Protein AF-A0A662AQ64-F1 (afdb_monomer)

pLDDT: mean 91.19, std 9.67, range [51.09, 97.56]

Solvent-accessible surface area (backbone atoms only — not comparable to full-atom values): 5888 Å² total; per-residue (Å²): 121,77,69,66,56,53,72,71,46,80,34,73,66,56,51,49,50,52,42,54,46,42,36,75,70,35,79,85,46,50,51,66,60,32,52,52,53,48,68,35,87,64,45,88,78,46,51,63,71,55,44,43,54,46,42,33,54,29,47,55,75,50,42,61,86,52,60,68,65,34,47,54,42,49,61,70,29,46,83,76,52,64,73,74,64,42,55,31,59,61,49,40,46,66,72,70,39,76,91,71,123

Structure (mmCIF, N/CA/C/O backbone):
data_AF-A0A662AQ64-F1
#
_entry.id   AF-A0A662AQ64-F1
#
loop_
_atom_site.group_PDB
_atom_site.id
_atom_site.type_symbol
_atom_site.label_atom_id
_atom_site.label_alt_id
_atom_site.label_comp_id
_atom_site.label_asym_id
_atom_site.label_entity_id
_atom_site.label_seq_id
_atom_site.pdbx_PDB_ins_code
_atom_site.Cartn_x
_atom_site.Cartn_y
_atom_site.Cartn_z
_atom_site.occupancy
_atom_site.B_iso_or_equiv
_atom_site.auth_seq_id
_atom_site.auth_comp_id
_atom_site.auth_asym_id
_atom_site.auth_atom_id
_atom_site.pdbx_PDB_model_num
ATOM 1 N N . MET A 1 1 ? 15.380 11.012 -20.399 1.00 51.09 1 MET A N 1
ATOM 2 C CA . MET A 1 1 ? 16.118 9.935 -19.706 1.00 51.09 1 MET A CA 1
ATOM 3 C C . MET A 1 1 ? 15.153 9.221 -18.764 1.00 51.09 1 MET A C 1
ATOM 5 O O . MET A 1 1 ? 14.800 9.802 -17.743 1.00 51.09 1 MET A O 1
ATOM 9 N N . PRO A 1 2 ? 14.641 8.036 -19.134 1.00 59.69 2 PRO A N 1
ATOM 10 C CA . PRO A 1 2 ? 13.632 7.306 -18.356 1.00 59.69 2 PRO A CA 1
ATOM 11 C C . PRO A 1 2 ? 14.128 6.812 -16.983 1.00 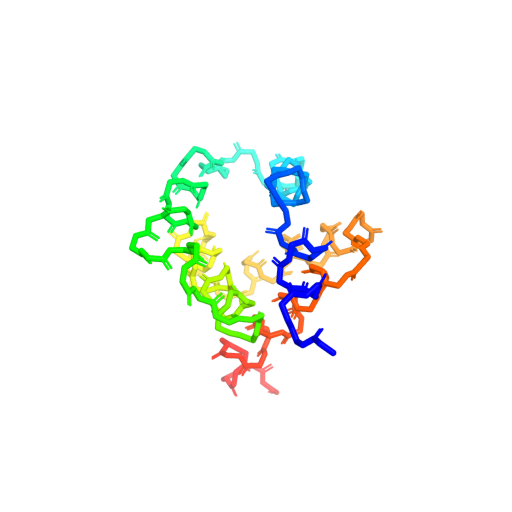59.69 2 PRO A C 1
ATOM 13 O O . PRO A 1 2 ? 13.314 6.571 -16.098 1.00 59.69 2 PRO A O 1
ATOM 16 N N . GLU A 1 3 ? 15.442 6.722 -16.754 1.00 58.81 3 GLU A N 1
ATOM 17 C CA . GLU A 1 3 ? 16.020 6.278 -15.473 1.00 58.81 3 GLU A CA 1
ATOM 18 C C . GLU A 1 3 ? 15.766 7.248 -14.310 1.00 58.81 3 GLU A C 1
ATOM 20 O O . GLU A 1 3 ? 15.526 6.806 -13.189 1.00 58.81 3 GLU A O 1
ATOM 25 N N . ALA A 1 4 ? 15.718 8.559 -14.573 1.00 62.47 4 ALA A N 1
ATOM 26 C CA . ALA A 1 4 ? 15.518 9.578 -13.538 1.00 62.47 4 ALA A CA 1
ATOM 27 C C . ALA A 1 4 ? 14.113 9.554 -12.907 1.00 62.47 4 ALA A C 1
ATOM 29 O O . ALA A 1 4 ? 13.913 10.094 -11.822 1.00 62.47 4 ALA A O 1
ATOM 30 N N . LEU A 1 5 ? 13.131 8.943 -13.577 1.00 64.44 5 LEU A N 1
ATOM 31 C CA . LEU A 1 5 ? 11.772 8.800 -13.048 1.00 64.44 5 LEU A CA 1
ATOM 32 C C . LEU A 1 5 ? 11.673 7.608 -12.083 1.00 64.44 5 LEU A C 1
ATOM 34 O O . LEU A 1 5 ? 10.909 7.661 -11.125 1.00 64.44 5 LEU A O 1
ATOM 38 N N . LYS A 1 6 ? 12.490 6.563 -12.282 1.00 61.19 6 LYS A N 1
ATOM 39 C CA . LYS A 1 6 ? 12.485 5.335 -11.461 1.00 61.19 6 LYS A CA 1
ATOM 40 C C . LYS A 1 6 ? 13.017 5.552 -10.046 1.00 61.19 6 LYS A C 1
ATOM 42 O O . LYS A 1 6 ? 12.681 4.779 -9.151 1.00 61.19 6 LYS A O 1
ATOM 47 N N . THR A 1 7 ? 13.887 6.548 -9.879 1.00 67.25 7 THR A N 1
ATOM 48 C CA . THR A 1 7 ? 14.501 6.930 -8.600 1.00 67.25 7 THR A CA 1
ATOM 49 C C . THR A 1 7 ? 13.728 8.032 -7.881 1.00 67.25 7 THR A C 1
ATOM 51 O O . THR A 1 7 ? 13.943 8.238 -6.691 1.00 67.25 7 THR A O 1
ATOM 54 N N . ARG A 1 8 ? 12.832 8.737 -8.585 1.00 81.12 8 ARG A N 1
ATOM 55 C CA . ARG A 1 8 ? 12.023 9.829 -8.026 1.00 81.12 8 ARG A CA 1
ATOM 56 C C . ARG A 1 8 ? 10.688 9.384 -7.443 1.00 81.12 8 ARG A C 1
ATOM 58 O O . ARG A 1 8 ? 10.183 10.070 -6.564 1.00 81.12 8 ARG A O 1
ATOM 65 N N . PHE A 1 9 ? 10.136 8.283 -7.943 1.00 87.31 9 PHE A N 1
ATOM 66 C CA . PHE A 1 9 ? 8.831 7.757 -7.547 1.00 87.31 9 PHE A CA 1
ATOM 67 C C . PHE A 1 9 ? 8.965 6.346 -6.986 1.00 87.31 9 PHE A C 1
ATOM 69 O O . PHE A 1 9 ? 9.875 5.606 -7.371 1.00 87.31 9 PHE A O 1
ATOM 76 N N . PHE A 1 10 ? 8.049 5.976 -6.093 1.00 88.75 10 PHE A N 1
ATOM 77 C CA . PHE A 1 10 ? 8.105 4.740 -5.311 1.00 88.75 10 PHE A CA 1
ATOM 78 C C . PHE A 1 10 ? 9.458 4.592 -4.598 1.00 88.75 10 PHE A C 1
ATOM 80 O O . PHE A 1 10 ? 10.113 3.547 -4.629 1.00 88.75 10 PHE A O 1
ATOM 87 N N . THR A 1 11 ? 9.915 5.686 -3.988 1.00 90.50 11 THR A N 1
ATOM 88 C CA . THR A 1 11 ? 11.083 5.685 -3.105 1.00 90.50 11 THR A CA 1
ATOM 89 C C . THR A 1 11 ? 10.763 4.938 -1.816 1.00 90.50 11 THR A C 1
ATOM 91 O O . THR A 1 11 ? 9.594 4.805 -1.442 1.00 90.50 11 THR A O 1
ATOM 94 N N . LYS A 1 12 ? 11.799 4.509 -1.087 1.00 91.19 12 LYS A N 1
ATOM 95 C CA . LYS A 1 12 ? 11.592 3.810 0.186 1.00 91.19 12 LYS A CA 1
ATOM 96 C C . LYS A 1 12 ? 10.752 4.612 1.179 1.00 91.19 12 LYS A C 1
ATOM 98 O O . LYS A 1 12 ? 9.850 4.064 1.799 1.00 91.19 12 LYS A O 1
ATOM 103 N N . GLU A 1 13 ? 11.016 5.913 1.261 1.00 91.81 13 GLU A N 1
ATOM 104 C CA . GLU A 1 13 ? 10.274 6.846 2.110 1.00 91.81 13 GLU A CA 1
ATOM 105 C C . GLU A 1 13 ? 8.804 6.965 1.686 1.00 91.81 13 GLU A C 1
ATOM 107 O O . GLU A 1 13 ? 7.917 6.909 2.531 1.00 91.81 13 GLU A O 1
ATOM 112 N N . SER A 1 14 ? 8.529 7.068 0.381 1.00 92.31 14 SER A N 1
ATOM 113 C CA . SER A 1 14 ? 7.154 7.194 -0.116 1.00 92.31 14 SER A CA 1
ATOM 114 C C . SER A 1 14 ? 6.308 5.943 0.152 1.00 92.31 14 SER A C 1
ATOM 116 O O . SER A 1 14 ? 5.163 6.063 0.580 1.00 92.31 14 SER A O 1
ATOM 118 N N . ILE A 1 15 ? 6.885 4.749 -0.028 1.00 94.62 15 ILE A N 1
ATOM 119 C CA . ILE A 1 15 ? 6.219 3.473 0.259 1.00 94.62 15 ILE A CA 1
ATOM 120 C C . ILE A 1 15 ? 6.031 3.286 1.767 1.00 94.62 15 ILE A C 1
ATOM 122 O O . ILE A 1 15 ? 4.975 2.823 2.186 1.00 94.62 15 ILE A O 1
ATOM 126 N N . GLN A 1 16 ? 7.027 3.652 2.583 1.00 95.12 16 GLN A N 1
ATOM 127 C CA . GLN A 1 16 ? 6.891 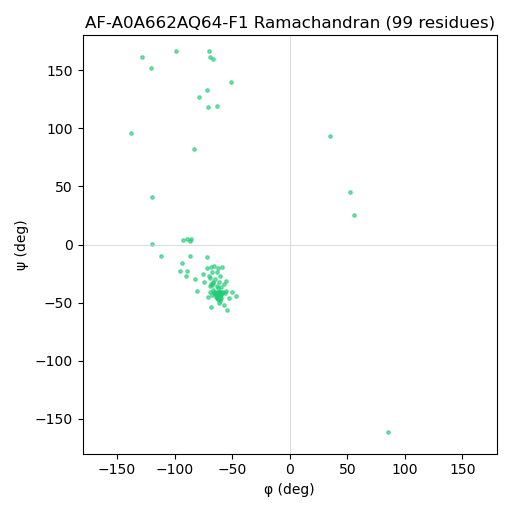3.599 4.040 1.00 95.12 16 GLN A CA 1
ATOM 128 C C . GLN A 1 16 ? 5.753 4.506 4.499 1.00 95.12 16 GLN A C 1
ATOM 130 O O . GLN A 1 16 ? 4.860 4.053 5.200 1.00 95.12 16 GLN A O 1
ATOM 135 N N . LYS A 1 17 ? 5.722 5.754 4.019 1.00 94.44 17 LYS A N 1
ATOM 136 C CA . LYS A 1 17 ? 4.629 6.678 4.318 1.00 94.44 17 LYS A CA 1
ATOM 137 C C . LYS A 1 17 ? 3.278 6.109 3.883 1.00 94.44 17 LYS A C 1
ATOM 139 O O . LYS A 1 17 ? 2.303 6.247 4.607 1.00 94.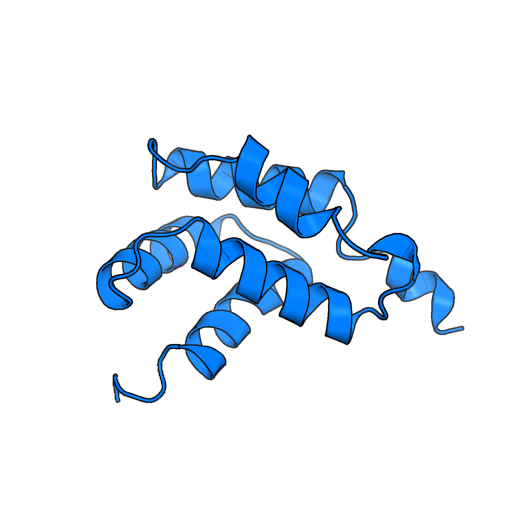44 17 LYS A O 1
ATOM 144 N N . PHE A 1 18 ? 3.214 5.466 2.717 1.00 95.06 18 PHE A N 1
ATOM 145 C CA . PHE A 1 18 ? 1.995 4.810 2.247 1.00 95.06 18 PHE A CA 1
ATOM 146 C C . PHE A 1 18 ? 1.523 3.723 3.225 1.00 95.06 18 PHE A C 1
ATOM 148 O O . PHE A 1 18 ? 0.352 3.714 3.591 1.00 95.06 18 PHE A O 1
ATOM 155 N N . ALA A 1 19 ? 2.431 2.868 3.703 1.00 96.25 19 ALA A N 1
ATOM 156 C CA . ALA A 1 19 ? 2.133 1.865 4.726 1.00 96.25 19 ALA A CA 1
ATOM 157 C C . ALA A 1 19 ? 1.678 2.506 6.050 1.00 96.25 19 ALA A C 1
ATOM 159 O O . ALA A 1 19 ? 0.666 2.096 6.614 1.00 96.25 19 ALA A O 1
ATOM 160 N N . ASP A 1 20 ? 2.370 3.553 6.504 1.00 96.19 20 ASP A N 1
ATOM 161 C CA . ASP A 1 20 ? 2.059 4.253 7.753 1.00 96.19 20 ASP A CA 1
ATOM 162 C C . ASP A 1 20 ? 0.657 4.884 7.726 1.00 96.19 20 ASP A C 1
ATOM 164 O O . ASP A 1 20 ? -0.065 4.832 8.721 1.00 96.19 20 ASP A O 1
ATOM 168 N N . GLU A 1 21 ? 0.245 5.481 6.600 1.00 96.50 21 GLU A N 1
ATOM 169 C CA . GLU A 1 21 ? -1.107 6.039 6.460 1.00 96.50 21 GLU A CA 1
ATOM 170 C C . GLU A 1 21 ? -2.191 4.950 6.418 1.00 96.50 21 GLU A C 1
ATOM 172 O O . GLU A 1 21 ? -3.309 5.196 6.866 1.00 96.50 21 GLU A O 1
ATOM 177 N N . ILE A 1 22 ? -1.881 3.740 5.937 1.00 96.25 22 ILE A N 1
ATOM 178 C CA . ILE A 1 22 ? -2.812 2.605 6.021 1.00 96.25 22 ILE A CA 1
ATOM 179 C C . ILE A 1 22 ? -2.929 2.122 7.467 1.00 96.25 22 ILE A C 1
ATOM 181 O O . ILE A 1 22 ? -4.045 1.950 7.945 1.00 96.25 22 ILE A O 1
ATOM 185 N N . CYS A 1 23 ? -1.815 1.976 8.193 1.00 96.62 23 CYS A N 1
ATOM 186 C CA . CYS A 1 23 ? -1.816 1.559 9.603 1.00 96.62 23 CYS A CA 1
ATOM 187 C C . CYS A 1 23 ? -2.688 2.445 10.502 1.00 96.62 23 CYS A C 1
ATOM 189 O O . CYS A 1 23 ? -3.240 1.971 11.495 1.00 96.62 23 CYS A O 1
ATOM 191 N N . LYS A 1 24 ? -2.811 3.738 10.176 1.00 96.38 24 LYS A N 1
ATOM 192 C CA . LYS A 1 24 ? -3.675 4.671 10.918 1.00 96.38 24 LYS A CA 1
ATOM 193 C C . LYS A 1 24 ? -5.162 4.359 10.752 1.00 96.38 24 LYS A C 1
ATOM 195 O O . LYS A 1 24 ? -5.918 4.554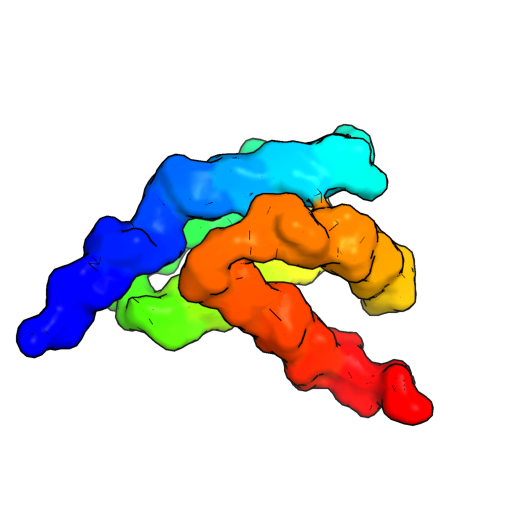 11.697 1.00 96.38 24 LYS A O 1
ATOM 200 N N . GLU A 1 25 ? -5.566 3.883 9.577 1.00 96.31 25 GLU A N 1
ATOM 201 C CA . GLU A 1 25 ? -6.962 3.563 9.252 1.00 96.31 25 GLU A CA 1
ATOM 202 C C . GLU A 1 25 ? -7.294 2.077 9.471 1.00 96.31 25 GLU A C 1
ATOM 204 O O . GLU A 1 25 ? -8.454 1.720 9.677 1.00 96.31 25 GLU A O 1
ATOM 209 N N . TYR A 1 26 ? -6.279 1.209 9.457 1.00 96.38 26 TYR A N 1
ATOM 210 C CA . TYR A 1 26 ? -6.385 -0.232 9.645 1.00 96.38 26 TYR A CA 1
ATOM 211 C C . TYR A 1 26 ? -5.251 -0.742 10.547 1.00 96.38 26 TYR A C 1
ATOM 213 O O . TYR A 1 26 ? -4.143 -1.017 10.094 1.00 96.38 26 TYR A O 1
ATOM 221 N N . THR A 1 27 ? -5.534 -0.883 11.844 1.00 94.00 27 THR A N 1
ATOM 222 C CA . THR A 1 27 ? -4.528 -1.228 12.867 1.00 94.00 27 THR A CA 1
ATOM 223 C C . THR A 1 27 ? -3.951 -2.635 12.742 1.00 94.00 27 THR A C 1
ATOM 225 O O . THR A 1 27 ? -2.850 -2.874 13.228 1.00 94.00 27 THR A O 1
ATOM 228 N N . ASP A 1 28 ? -4.676 -3.557 12.102 1.00 94.56 28 ASP A N 1
ATOM 229 C CA . ASP A 1 28 ? -4.208 -4.931 11.868 1.00 94.56 28 ASP A CA 1
ATOM 230 C C . ASP A 1 28 ? -3.367 -5.048 10.584 1.00 94.56 28 ASP A C 1
ATOM 232 O O . ASP A 1 28 ? -2.974 -6.149 10.193 1.00 94.56 28 ASP A O 1
ATOM 236 N N . PHE A 1 29 ? -3.090 -3.926 9.908 1.00 96.69 29 PHE A N 1
ATOM 237 C CA . PHE A 1 29 ? -2.226 -3.908 8.737 1.00 96.69 29 PHE A CA 1
ATOM 238 C C . PHE A 1 29 ? -0.802 -4.340 9.105 1.00 96.69 29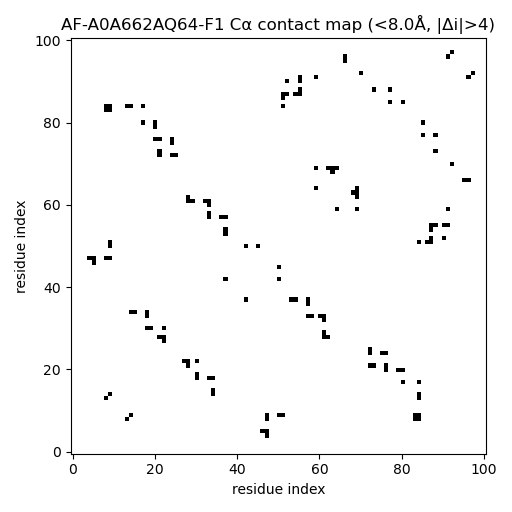 PHE A C 1
ATOM 240 O O . PHE A 1 29 ? -0.114 -3.689 9.891 1.00 96.69 29 PHE A O 1
ATOM 247 N N . ASP A 1 30 ? -0.336 -5.428 8.494 1.00 96.19 30 ASP A N 1
ATOM 248 C CA . ASP A 1 30 ? 1.040 -5.905 8.643 1.00 96.19 30 ASP A CA 1
ATOM 249 C C . ASP A 1 30 ? 1.966 -5.134 7.686 1.00 96.19 30 ASP A C 1
ATOM 251 O O . ASP A 1 30 ? 2.290 -5.583 6.580 1.00 96.19 30 ASP A O 1
ATOM 255 N N . ASP A 1 31 ? 2.370 -3.936 8.116 1.00 95.31 31 ASP A N 1
ATOM 256 C CA . ASP A 1 31 ? 3.271 -3.040 7.385 1.00 95.31 31 ASP A CA 1
ATOM 257 C C . ASP A 1 31 ? 4.599 -3.713 7.022 1.00 95.31 31 ASP A C 1
ATOM 259 O O . ASP A 1 31 ? 5.092 -3.581 5.901 1.00 95.31 31 ASP A O 1
ATOM 263 N N . LYS A 1 32 ? 5.157 -4.506 7.938 1.00 95.50 32 LYS A N 1
ATOM 264 C CA . LYS A 1 32 ? 6.392 -5.263 7.719 1.00 95.50 32 LYS A CA 1
ATOM 265 C C . LYS A 1 32 ? 6.221 -6.272 6.599 1.00 95.50 32 LYS A C 1
ATOM 267 O O . LYS A 1 32 ? 7.080 -6.348 5.719 1.00 95.50 32 LYS A O 1
ATOM 272 N N . LYS A 1 33 ? 5.131 -7.043 6.600 1.00 96.19 33 LYS A N 1
ATOM 273 C CA . LYS A 1 33 ? 4.824 -7.976 5.512 1.00 96.19 33 LYS A CA 1
ATOM 274 C C . LYS A 1 33 ? 4.633 -7.230 4.196 1.00 96.19 33 LYS A C 1
ATOM 276 O O . LYS A 1 33 ? 5.207 -7.654 3.196 1.00 96.19 33 LYS A O 1
ATOM 281 N N . PHE A 1 34 ? 3.902 -6.117 4.194 1.00 97.00 34 PHE A N 1
ATOM 282 C CA . PHE A 1 34 ? 3.702 -5.295 2.999 1.00 97.00 34 PHE A CA 1
ATOM 283 C C . PHE A 1 34 ? 5.035 -4.820 2.410 1.00 97.00 34 PHE A C 1
ATOM 285 O O . PHE A 1 34 ? 5.317 -5.070 1.240 1.00 97.00 34 PHE A O 1
ATOM 292 N N . LEU A 1 35 ? 5.900 -4.216 3.227 1.00 96.31 35 LEU A N 1
ATOM 293 C CA . LEU A 1 35 ? 7.208 -3.723 2.792 1.00 96.31 35 LEU A CA 1
ATOM 294 C C . LEU A 1 35 ? 8.107 -4.862 2.302 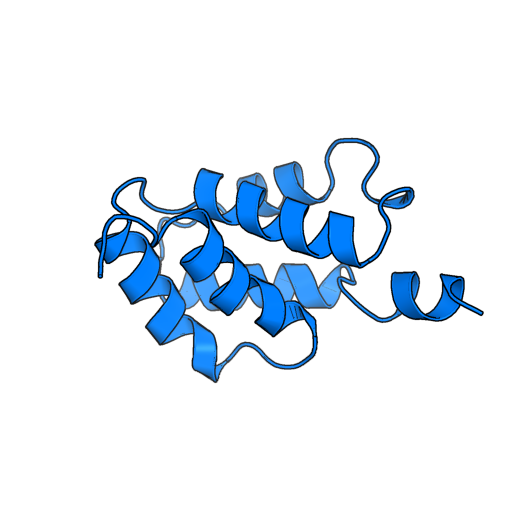1.00 96.31 35 LEU A C 1
ATOM 296 O O . LEU A 1 35 ? 8.758 -4.727 1.266 1.00 96.31 35 LEU A O 1
ATOM 300 N N . ASN A 1 36 ? 8.109 -6.002 2.998 1.00 95.94 36 ASN A N 1
ATOM 301 C CA . ASN A 1 36 ? 8.860 -7.182 2.574 1.00 95.94 36 ASN A CA 1
ATOM 302 C C . ASN A 1 36 ? 8.391 -7.693 1.206 1.00 95.94 36 ASN A C 1
ATOM 304 O O . ASN A 1 36 ? 9.230 -8.037 0.379 1.00 95.94 36 ASN A O 1
ATOM 308 N N . LEU A 1 37 ? 7.081 -7.707 0.938 1.00 95.56 37 LEU A N 1
ATOM 309 C CA . LEU A 1 37 ? 6.533 -8.079 -0.369 1.00 95.56 37 LEU A CA 1
ATOM 310 C C . LEU A 1 37 ? 6.892 -7.048 -1.448 1.00 95.56 37 LEU A C 1
ATOM 312 O O . LEU A 1 37 ? 7.332 -7.428 -2.535 1.00 95.56 37 LEU A O 1
ATOM 316 N N . VAL A 1 38 ? 6.787 -5.749 -1.153 1.00 94.81 38 VAL A N 1
ATOM 317 C CA . VAL A 1 38 ? 7.124 -4.680 -2.108 1.00 94.81 38 VAL A CA 1
ATOM 318 C C . VAL A 1 38 ? 8.591 -4.754 -2.531 1.00 94.81 38 VAL A C 1
ATOM 320 O O . VAL A 1 38 ? 8.882 -4.716 -3.724 1.00 94.81 38 VAL A O 1
ATOM 323 N N . TYR A 1 39 ? 9.513 -4.908 -1.578 1.00 93.50 39 TYR A N 1
ATOM 324 C CA . TYR A 1 39 ? 10.950 -4.977 -1.865 1.00 93.50 39 TYR A CA 1
ATOM 325 C C . TYR A 1 39 ? 11.458 -6.384 -2.193 1.00 93.50 39 TYR A C 1
ATOM 327 O O . TYR A 1 39 ? 12.659 -6.558 -2.419 1.00 93.50 39 TYR A O 1
ATOM 335 N N . SER A 1 40 ? 10.569 -7.379 -2.245 1.00 86.12 40 SER A N 1
ATOM 336 C CA . SER A 1 40 ? 10.895 -8.705 -2.767 1.00 86.12 40 SER A CA 1
ATOM 337 C C . SER A 1 40 ? 11.097 -8.675 -4.289 1.00 86.12 40 SER A C 1
ATOM 339 O O . SER A 1 40 ? 10.792 -7.689 -4.958 1.00 86.12 40 SER A O 1
ATOM 341 N N . GLU A 1 41 ? 11.668 -9.755 -4.828 1.00 68.25 41 GLU A N 1
ATOM 342 C CA . GLU A 1 41 ? 11.837 -10.040 -6.262 1.00 68.25 41 GLU A CA 1
ATOM 343 C C . GLU A 1 41 ? 12.105 -8.839 -7.186 1.00 68.25 41 GLU A C 1
ATOM 345 O O . GLU A 1 41 ? 11.203 -8.243 -7.785 1.00 68.25 41 GLU A O 1
ATOM 350 N N . ASN A 1 42 ? 13.392 -8.566 -7.421 1.00 81.19 42 ASN A N 1
ATOM 351 C CA . ASN A 1 42 ? 13.854 -7.685 -8.496 1.00 81.19 42 ASN A CA 1
ATOM 352 C C . ASN A 1 42 ? 13.248 -6.267 -8.470 1.00 81.19 42 ASN A C 1
ATOM 354 O O . ASN A 1 42 ? 13.204 -5.613 -9.512 1.00 81.19 42 ASN A O 1
ATOM 358 N N . TRP A 1 43 ? 12.811 -5.767 -7.306 1.00 88.56 43 TRP A N 1
ATOM 359 C CA . TRP A 1 43 ? 12.242 -4.421 -7.144 1.00 88.56 43 TRP A CA 1
ATOM 360 C C . TRP A 1 43 ? 13.068 -3.324 -7.830 1.00 88.56 43 TRP A C 1
ATOM 362 O O . TRP A 1 43 ? 12.520 -2.464 -8.522 1.00 88.56 43 TRP A O 1
ATOM 372 N N . GLU A 1 44 ? 14.393 -3.371 -7.680 1.00 85.31 44 GLU A N 1
ATOM 373 C CA . GLU A 1 44 ? 15.303 -2.384 -8.272 1.00 85.31 44 GLU A CA 1
ATOM 374 C C . GLU A 1 44 ? 15.306 -2.412 -9.806 1.00 85.31 44 GLU A C 1
ATOM 376 O O . GLU A 1 44 ? 15.476 -1.369 -10.435 1.00 85.31 44 GLU A O 1
ATOM 381 N N . ALA A 1 45 ? 15.054 -3.576 -10.408 1.00 86.69 45 ALA A N 1
ATOM 382 C CA . ALA A 1 45 ? 14.993 -3.753 -11.855 1.00 86.69 45 ALA A CA 1
ATOM 383 C C . ALA A 1 45 ? 13.604 -3.451 -12.449 1.00 86.69 45 ALA A C 1
ATOM 385 O O . ALA A 1 45 ? 13.467 -3.388 -13.671 1.00 86.69 45 ALA A O 1
ATOM 386 N N . LYS A 1 46 ? 12.562 -3.266 -11.623 1.00 88.56 46 LYS A N 1
ATOM 387 C CA . LYS A 1 46 ? 11.206 -2.972 -12.111 1.00 88.56 46 LYS A CA 1
ATOM 388 C C . LYS A 1 46 ? 11.122 -1.550 -12.673 1.00 88.56 46 LYS A C 1
ATOM 390 O O . 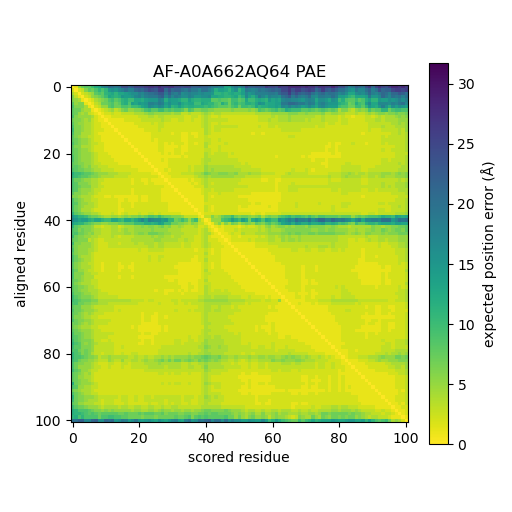LYS A 1 46 ? 11.520 -0.569 -12.042 1.00 88.56 46 LYS A O 1
ATOM 395 N N . GLU A 1 47 ? 10.516 -1.438 -13.850 1.00 89.81 47 GLU A N 1
ATOM 396 C CA . GLU A 1 47 ? 10.121 -0.157 -14.437 1.00 89.81 47 GLU A CA 1
ATOM 397 C C . GLU A 1 47 ? 9.010 0.518 -13.625 1.00 89.81 47 GLU A C 1
ATOM 399 O O . GLU A 1 47 ? 8.270 -0.141 -12.899 1.00 89.81 47 GLU A O 1
ATOM 404 N N . LEU A 1 48 ? 8.839 1.833 -13.789 1.00 89.94 48 LEU A N 1
ATOM 405 C CA . LEU A 1 48 ? 7.902 2.631 -12.986 1.00 89.94 48 LEU A CA 1
ATOM 406 C C . LEU A 1 48 ? 6.469 2.068 -12.976 1.00 89.94 48 LEU A C 1
ATOM 408 O O . LEU A 1 48 ? 5.861 1.931 -11.918 1.00 89.94 48 LEU A O 1
ATOM 412 N N . LYS A 1 49 ? 5.948 1.692 -14.149 1.00 90.19 49 LYS A N 1
ATOM 413 C CA . LYS A 1 49 ? 4.609 1.096 -14.274 1.00 90.19 49 LYS A CA 1
ATOM 414 C C . LYS A 1 49 ? 4.532 -0.282 -13.604 1.00 90.19 49 LYS A C 1
ATOM 416 O O . LYS A 1 49 ? 3.546 -0.595 -12.953 1.00 90.19 49 LYS A O 1
ATOM 421 N N . ALA A 1 50 ? 5.589 -1.086 -13.724 1.00 91.75 50 ALA A N 1
ATOM 422 C CA . ALA A 1 50 ? 5.664 -2.389 -13.070 1.00 91.75 50 ALA A CA 1
ATOM 423 C C . ALA A 1 50 ? 5.765 -2.260 -11.543 1.00 91.75 50 ALA A C 1
ATOM 425 O O . ALA A 1 50 ? 5.199 -3.084 -10.835 1.00 91.75 50 ALA A O 1
ATOM 426 N N . LYS A 1 51 ? 6.439 -1.221 -11.028 1.00 93.00 51 LYS A N 1
ATOM 427 C CA . LYS A 1 51 ? 6.454 -0.902 -9.595 1.00 93.00 51 LYS A CA 1
ATOM 428 C C . LYS A 1 51 ? 5.060 -0.556 -9.087 1.00 93.00 51 LYS A C 1
ATOM 430 O O . LYS A 1 51 ? 4.663 -1.109 -8.073 1.00 93.00 51 LYS A O 1
ATOM 435 N N . MET A 1 52 ? 4.318 0.288 -9.807 1.00 94.19 52 MET A N 1
ATOM 436 C CA . MET A 1 52 ? 2.932 0.628 -9.464 1.00 94.19 52 MET A CA 1
ATOM 437 C C . MET A 1 52 ? 2.072 -0.634 -9.319 1.00 94.19 52 MET A C 1
ATOM 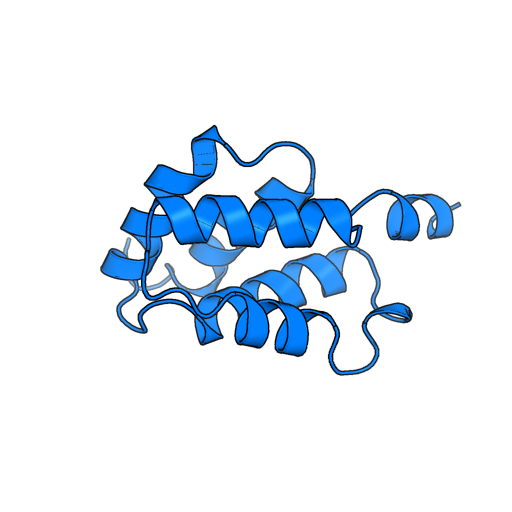439 O O . MET A 1 52 ? 1.564 -0.886 -8.233 1.00 94.19 52 MET A O 1
ATOM 443 N N . PHE A 1 53 ? 2.013 -1.475 -10.359 1.00 94.50 53 PHE A N 1
ATOM 444 C CA . PHE A 1 53 ? 1.244 -2.724 -10.318 1.00 94.50 53 PHE A CA 1
ATOM 445 C C . PHE A 1 53 ? 1.704 -3.671 -9.206 1.00 94.50 53 PHE A C 1
ATOM 447 O O . PHE A 1 53 ? 0.887 -4.268 -8.511 1.00 94.50 53 PHE A O 1
ATOM 454 N N . HIS A 1 54 ? 3.019 -3.800 -9.010 1.00 95.50 54 HIS A N 1
ATOM 455 C CA . HIS A 1 54 ? 3.583 -4.637 -7.951 1.00 95.50 54 HIS A CA 1
ATOM 456 C C . HIS A 1 54 ? 3.138 -4.167 -6.566 1.00 95.50 54 HIS A C 1
ATOM 458 O O . HIS A 1 54 ? 2.747 -4.990 -5.744 1.00 95.50 54 HIS A O 1
ATOM 464 N N . VAL A 1 55 ? 3.151 -2.855 -6.315 1.00 95.81 55 VAL A N 1
ATOM 465 C CA . VAL A 1 55 ? 2.690 -2.282 -5.044 1.00 95.81 55 VAL A CA 1
ATOM 466 C C . VAL A 1 55 ? 1.202 -2.558 -4.833 1.00 95.81 55 VAL A C 1
ATOM 468 O O . VAL A 1 55 ? 0.837 -2.975 -3.739 1.00 95.81 55 VAL A O 1
ATOM 471 N N . THR A 1 56 ? 0.363 -2.420 -5.860 1.00 96.88 56 THR A N 1
ATOM 472 C CA . THR A 1 56 ? -1.074 -2.746 -5.790 1.00 96.88 56 THR A CA 1
ATOM 473 C C . THR A 1 56 ? -1.320 -4.213 -5.437 1.00 96.88 56 THR A C 1
ATOM 475 O O . THR A 1 56 ? -2.138 -4.514 -4.569 1.00 96.88 56 THR A O 1
ATOM 478 N N . ILE A 1 57 ? -0.578 -5.140 -6.048 1.00 96.25 57 ILE A N 1
ATOM 479 C CA . ILE A 1 57 ? -0.665 -6.575 -5.732 1.00 96.25 57 ILE A CA 1
ATOM 480 C C . ILE A 1 57 ? -0.224 -6.840 -4.288 1.00 96.25 57 ILE A C 1
ATOM 482 O O . ILE A 1 57 ? -0.888 -7.566 -3.550 1.00 96.25 57 ILE A O 1
ATOM 486 N N . CYS A 1 58 ? 0.890 -6.239 -3.862 1.00 96.56 58 CYS A N 1
ATOM 487 C CA . CYS A 1 58 ? 1.383 -6.381 -2.492 1.00 96.56 58 CYS A CA 1
ATOM 488 C C . CYS A 1 58 ? 0.370 -5.841 -1.480 1.00 96.56 58 CYS A C 1
ATOM 490 O O . CYS A 1 58 ? 0.139 -6.482 -0.463 1.00 96.56 58 CYS A O 1
ATOM 492 N N . LEU A 1 59 ? -0.257 -4.707 -1.795 1.00 96.62 59 LEU A N 1
ATOM 493 C CA . LEU A 1 59 ? -1.298 -4.082 -0.994 1.00 96.62 59 LEU A CA 1
ATOM 494 C C . LEU A 1 59 ? -2.528 -4.986 -0.863 1.00 96.62 59 LEU A C 1
ATOM 496 O O . LEU A 1 59 ? -3.005 -5.207 0.244 1.00 96.62 59 LEU A O 1
ATOM 500 N N . HIS A 1 60 ? -3.008 -5.569 -1.964 1.00 96.62 60 HIS A N 1
ATOM 501 C CA . HIS A 1 60 ? -4.126 -6.516 -1.933 1.00 96.62 60 HIS A CA 1
ATOM 502 C C . HIS A 1 60 ? -3.828 -7.754 -1.068 1.00 96.62 60 HIS A C 1
ATOM 504 O O . HIS A 1 60 ? -4.684 -8.212 -0.316 1.00 96.62 60 HIS A O 1
ATOM 510 N N . ASN A 1 61 ? -2.585 -8.243 -1.086 1.00 95.88 61 ASN A N 1
ATOM 511 C CA . ASN A 1 61 ? -2.139 -9.370 -0.255 1.00 95.88 61 ASN A CA 1
ATOM 512 C C . ASN A 1 61 ? -1.992 -9.042 1.245 1.00 95.88 61 ASN A C 1
ATOM 514 O O . ASN A 1 61 ? -1.766 -9.951 2.059 1.00 95.88 61 ASN A O 1
ATOM 518 N N . THR A 1 62 ? -2.055 -7.762 1.618 1.00 96.56 62 THR A N 1
ATOM 519 C CA . THR A 1 62 ? -1.935 -7.291 3.007 1.00 96.56 62 THR A CA 1
ATOM 520 C C . THR A 1 62 ? -3.165 -6.543 3.512 1.00 96.56 62 THR A C 1
ATOM 522 O O . THR A 1 62 ? -3.188 -6.131 4.668 1.00 96.56 62 THR A O 1
ATOM 525 N N . LEU A 1 63 ? -4.195 -6.408 2.680 1.00 96.94 63 LEU A N 1
ATOM 526 C CA . LEU A 1 63 ? -5.515 -5.920 3.061 1.00 96.94 63 LEU A CA 1
ATOM 527 C C . LEU A 1 63 ? -6.492 -7.085 3.296 1.00 96.94 63 LEU A C 1
ATOM 529 O O . LEU A 1 63 ? -6.213 -8.233 2.921 1.00 96.94 63 LEU A O 1
ATOM 533 N N . PRO A 1 64 ? -7.657 -6.806 3.911 1.00 96.75 64 PRO A N 1
ATOM 534 C CA . PRO A 1 64 ? -8.761 -7.753 3.945 1.00 96.75 64 PRO A CA 1
ATOM 535 C C . PRO A 1 64 ? -9.096 -8.270 2.540 1.00 96.75 64 P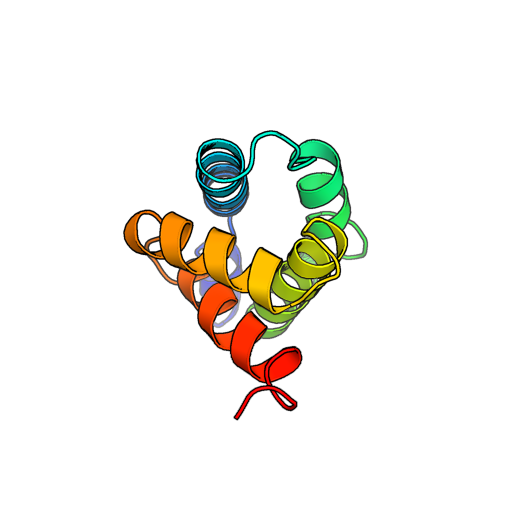RO A C 1
ATOM 537 O O . PRO A 1 64 ? -9.100 -7.514 1.574 1.00 96.75 64 PRO A O 1
ATOM 540 N N . GLN A 1 65 ? -9.385 -9.568 2.433 1.00 93.94 65 GLN A N 1
ATOM 541 C CA . GLN A 1 65 ? -9.722 -10.196 1.148 1.00 93.94 65 GLN A CA 1
ATOM 542 C C . GLN A 1 65 ? -11.112 -9.792 0.641 1.00 93.94 65 GLN A C 1
ATOM 544 O O . GLN A 1 65 ? -11.391 -9.906 -0.549 1.00 93.94 65 GLN A O 1
ATOM 549 N N . ASP A 1 66 ? -11.978 -9.311 1.535 1.00 95.81 66 ASP A N 1
ATOM 550 C CA . ASP A 1 66 ? -13.227 -8.676 1.138 1.00 95.81 66 ASP A CA 1
ATOM 551 C C . ASP A 1 66 ? -12.942 -7.309 0.502 1.00 95.81 66 ASP A C 1
ATOM 553 O O . ASP A 1 66 ? -12.398 -6.406 1.146 1.00 95.81 66 ASP A O 1
ATOM 557 N N . TYR A 1 67 ? -13.318 -7.164 -0.770 1.00 95.81 67 TYR A N 1
ATOM 558 C CA . TYR A 1 67 ? -13.011 -5.976 -1.563 1.00 95.81 67 TYR A CA 1
ATOM 559 C C . TYR A 1 67 ? -13.631 -4.702 -0.984 1.00 95.81 67 TYR A C 1
ATOM 561 O O . TYR A 1 67 ? -12.953 -3.680 -0.932 1.00 95.81 67 TYR A O 1
ATOM 569 N N . LEU A 1 68 ? -14.888 -4.743 -0.528 1.00 96.50 68 LEU A N 1
ATOM 570 C CA . LEU A 1 68 ? -15.560 -3.554 0.007 1.00 96.50 68 LEU A CA 1
ATOM 571 C C . LEU A 1 68 ? -14.888 -3.074 1.295 1.00 96.50 68 LEU A C 1
ATOM 573 O O . LEU A 1 68 ? -14.635 -1.882 1.449 1.00 96.50 68 LEU A O 1
ATOM 577 N N . THR A 1 69 ? -14.510 -4.005 2.170 1.00 96.94 69 THR A N 1
ATOM 578 C CA . THR A 1 69 ? -13.753 -3.701 3.389 1.00 96.94 69 THR A CA 1
ATOM 579 C C . THR A 1 69 ? -12.389 -3.089 3.055 1.00 96.94 69 THR A C 1
ATOM 581 O O . THR A 1 69 ? -12.004 -2.072 3.634 1.00 96.94 69 THR A O 1
ATOM 584 N N . ALA A 1 70 ? -11.656 -3.668 2.097 1.00 97.31 70 ALA A N 1
ATOM 585 C CA . ALA A 1 70 ? -10.391 -3.105 1.627 1.00 97.31 70 ALA A CA 1
ATOM 586 C C . ALA A 1 70 ? -10.580 -1.701 1.024 1.00 97.31 70 ALA A C 1
ATOM 588 O O . ALA A 1 70 ? -9.815 -0.786 1.325 1.00 97.31 70 ALA A O 1
ATOM 589 N N . LEU A 1 71 ? -11.626 -1.506 0.220 1.00 97.19 71 LEU A N 1
ATOM 590 C CA . LEU A 1 71 ? -11.944 -0.235 -0.419 1.00 97.19 71 LEU A CA 1
ATOM 591 C C . LEU A 1 71 ? -12.271 0.860 0.605 1.00 97.19 71 LEU A C 1
ATOM 593 O O . LEU A 1 71 ? -11.791 1.982 0.459 1.00 97.19 71 LEU A O 1
ATOM 597 N N . GLU A 1 72 ? -13.035 0.556 1.655 1.00 97.56 72 GLU A N 1
ATOM 598 C CA . GLU A 1 72 ? -13.336 1.515 2.726 1.00 97.56 72 GLU A CA 1
ATOM 599 C C . GLU A 1 72 ? -12.071 2.019 3.429 1.00 97.56 72 GLU A C 1
ATOM 601 O O . GLU A 1 72 ? -11.953 3.218 3.703 1.00 97.56 72 GLU A O 1
ATOM 606 N N . ILE A 1 73 ? -11.111 1.125 3.691 1.00 97.44 73 ILE A N 1
ATOM 607 C CA . ILE A 1 73 ? -9.802 1.487 4.251 1.00 97.44 73 ILE A CA 1
ATOM 608 C C . ILE A 1 73 ? -9.078 2.428 3.282 1.00 97.44 73 ILE A C 1
ATOM 610 O O . ILE A 1 73 ? -8.659 3.519 3.667 1.00 97.44 73 ILE A O 1
ATOM 614 N N . LEU A 1 74 ? -8.997 2.054 2.001 1.00 97.06 74 LEU A N 1
ATOM 615 C CA . LEU A 1 74 ? -8.301 2.848 0.987 1.00 97.06 74 LEU A CA 1
ATOM 616 C C . LEU A 1 74 ? -8.926 4.230 0.773 1.00 97.06 74 LEU A C 1
ATOM 618 O O . LEU A 1 74 ? -8.190 5.201 0.602 1.00 97.06 74 LEU A O 1
ATOM 622 N N . ILE A 1 75 ? -10.254 4.353 0.831 1.00 96.75 75 ILE A N 1
ATOM 623 C CA . ILE A 1 75 ? -10.956 5.642 0.738 1.00 96.75 75 ILE A CA 1
ATOM 624 C C . ILE A 1 75 ? -10.579 6.558 1.908 1.00 96.75 75 ILE A C 1
ATOM 626 O O . ILE A 1 75 ? -10.366 7.752 1.693 1.00 96.75 75 ILE A O 1
ATOM 630 N N . LYS A 1 76 ? -10.468 6.025 3.131 1.00 96.88 76 LYS A N 1
ATOM 631 C CA . LYS A 1 76 ? -10.058 6.807 4.310 1.00 96.88 76 LYS A CA 1
ATOM 632 C C . LYS A 1 76 ? -8.589 7.219 4.251 1.00 96.88 76 LYS A C 1
ATOM 634 O O . LYS A 1 76 ? -8.255 8.339 4.628 1.00 96.88 76 LYS A O 1
ATOM 639 N N . THR A 1 77 ? -7.730 6.356 3.712 1.00 95.56 77 THR A N 1
ATOM 640 C CA . THR A 1 77 ? -6.299 6.634 3.535 1.00 95.56 77 THR A CA 1
ATOM 641 C C . THR A 1 77 ? -6.027 7.619 2.384 1.00 95.56 77 THR A C 1
ATOM 643 O O . THR A 1 77 ? -5.105 8.436 2.466 1.00 95.56 77 THR A O 1
ATOM 646 N N . ALA A 1 78 ? -6.840 7.607 1.320 1.00 95.44 78 ALA A N 1
ATOM 647 C CA . ALA A 1 78 ? -6.621 8.370 0.086 1.00 95.44 78 ALA A CA 1
ATOM 648 C C . ALA A 1 78 ? -6.323 9.877 0.266 1.00 95.44 78 ALA A C 1
ATOM 650 O O . ALA A 1 78 ? -5.422 10.380 -0.409 1.00 95.44 78 ALA A O 1
ATOM 651 N N . PRO A 1 79 ? -6.988 10.630 1.169 1.00 95.44 79 PRO A N 1
ATOM 652 C CA . PRO A 1 79 ? -6.693 12.043 1.389 1.00 95.44 79 PRO A CA 1
ATOM 653 C C . PRO A 1 79 ? -5.257 12.315 1.853 1.00 95.44 79 PRO A C 1
ATOM 655 O O . PRO A 1 79 ? -4.740 13.404 1.584 1.00 95.44 79 PRO A O 1
ATOM 658 N N . GLN A 1 80 ? -4.612 11.355 2.524 1.00 94.88 80 GLN A N 1
ATOM 659 C CA . GLN A 1 80 ? -3.260 11.498 3.076 1.00 94.88 80 GLN A CA 1
ATOM 660 C C . GLN A 1 80 ? -2.164 11.095 2.084 1.00 94.88 80 GLN A C 1
ATOM 662 O O . GLN A 1 80 ? -1.032 11.584 2.173 1.00 94.88 80 GLN A O 1
ATOM 667 N N . ILE A 1 81 ? -2.497 10.266 1.092 1.00 92.38 81 ILE A N 1
ATOM 668 C CA . ILE A 1 81 ? -1.562 9.872 0.041 1.00 92.38 81 ILE A CA 1
ATOM 669 C C . ILE A 1 81 ? -1.454 10.990 -0.996 1.00 92.38 81 ILE A C 1
ATOM 671 O O . ILE A 1 81 ? -2.445 11.473 -1.542 1.00 92.38 81 ILE A O 1
ATOM 675 N N . LYS A 1 82 ? -0.223 11.424 -1.271 1.00 87.38 82 LYS A N 1
ATOM 676 C CA . LYS A 1 82 ? 0.099 12.481 -2.240 1.00 87.38 82 LYS A CA 1
ATOM 677 C C . LYS A 1 82 ? 1.170 11.984 -3.202 1.00 87.38 82 LYS A C 1
ATOM 679 O O . LYS A 1 82 ? 1.912 11.066 -2.876 1.00 87.38 82 LYS A O 1
ATOM 684 N N . GLY A 1 83 ? 1.294 12.655 -4.343 1.00 88.69 83 GLY A N 1
ATOM 685 C CA . GLY A 1 83 ? 2.314 12.331 -5.338 1.00 88.69 83 GLY A CA 1
ATOM 686 C C . GLY A 1 83 ? 1.876 11.228 -6.296 1.00 88.69 83 GLY A C 1
ATOM 687 O O . GLY A 1 83 ? 0.687 10.965 -6.461 1.00 88.69 83 GLY A O 1
ATOM 688 N N . PHE A 1 84 ? 2.852 10.623 -6.967 1.00 89.44 84 PHE A N 1
ATOM 689 C CA . PHE A 1 84 ? 2.603 9.624 -8.007 1.00 89.44 84 PHE A CA 1
ATOM 690 C C . PHE A 1 84 ? 2.186 8.274 -7.417 1.00 89.44 84 PHE A C 1
ATOM 692 O O . PHE A 1 84 ? 1.470 7.507 -8.045 1.00 89.44 84 PHE A O 1
ATOM 699 N N . GLU A 1 85 ? 2.582 8.002 -6.182 1.00 90.00 85 GLU A N 1
ATOM 700 C CA . GLU A 1 85 ? 2.260 6.792 -5.432 1.00 90.00 85 GLU A CA 1
ATOM 701 C C . GLU A 1 85 ? 0.750 6.658 -5.190 1.00 90.00 85 GLU A C 1
ATOM 703 O O . GLU A 1 85 ? 0.241 5.546 -5.081 1.00 90.00 85 GLU A O 1
ATOM 708 N N . ALA A 1 86 ? 0.010 7.774 -5.215 1.00 93.69 86 ALA A N 1
ATOM 709 C CA . ALA A 1 86 ? -1.449 7.775 -5.171 1.00 93.69 86 ALA A CA 1
ATOM 710 C C . ALA A 1 86 ? -2.089 6.998 -6.337 1.00 93.69 86 ALA A C 1
ATOM 712 O O . ALA A 1 86 ? -3.236 6.584 -6.210 1.00 93.69 86 ALA A O 1
ATOM 713 N N . MET A 1 87 ? -1.360 6.757 -7.437 1.00 95.00 87 MET A N 1
ATOM 714 C CA . MET A 1 87 ? -1.818 5.953 -8.580 1.00 95.00 87 MET A CA 1
ATOM 715 C C . MET A 1 87 ? -2.118 4.491 -8.222 1.00 95.00 87 MET A C 1
ATOM 717 O O . MET A 1 87 ? -2.880 3.846 -8.932 1.00 95.00 87 MET A O 1
ATOM 721 N N . VAL A 1 88 ? -1.576 3.982 -7.111 1.00 96.56 88 VAL A N 1
ATOM 722 C CA . VAL A 1 88 ? -1.897 2.644 -6.584 1.00 96.56 88 VAL A CA 1
ATOM 723 C C . VAL A 1 88 ? -3.381 2.527 -6.212 1.00 96.56 88 VAL A C 1
ATOM 725 O O . VAL A 1 88 ? -3.970 1.462 -6.349 1.00 96.56 88 VAL A O 1
ATOM 728 N N . LEU A 1 89 ? -4.010 3.622 -5.771 1.00 96.69 89 LEU A N 1
ATOM 729 C CA . LEU A 1 89 ? -5.407 3.626 -5.325 1.00 96.69 89 LEU A CA 1
ATOM 730 C C . LEU A 1 89 ? -6.407 3.384 -6.475 1.00 96.69 89 LEU A C 1
ATOM 732 O O . LEU A 1 89 ? -7.206 2.457 -6.359 1.00 96.69 89 LEU A O 1
ATOM 736 N N . PRO A 1 90 ? -6.393 4.149 -7.589 1.00 96.12 90 PRO A N 1
ATOM 737 C CA . PRO A 1 90 ? -7.253 3.844 -8.728 1.00 96.12 90 PRO A CA 1
ATOM 738 C C . PRO A 1 90 ? -6.875 2.523 -9.411 1.00 96.12 90 PRO A C 1
ATOM 740 O O . PRO A 1 90 ? -7.772 1.826 -9.868 1.00 96.12 90 PRO A O 1
ATOM 743 N N . ASP A 1 91 ? -5.593 2.140 -9.432 1.00 97.19 91 ASP A N 1
ATOM 744 C CA . ASP A 1 91 ? -5.156 0.841 -9.966 1.00 97.19 91 ASP A CA 1
ATOM 745 C C . ASP A 1 91 ? -5.740 -0.337 -9.163 1.00 97.19 91 ASP A C 1
ATOM 747 O O . ASP A 1 91 ? -6.138 -1.348 -9.735 1.00 97.19 91 ASP A O 1
ATOM 751 N N . PHE A 1 92 ? -5.884 -0.193 -7.841 1.00 97.31 92 PHE A N 1
ATOM 752 C CA . PHE A 1 92 ? -6.555 -1.191 -7.005 1.00 97.31 92 PHE A CA 1
ATOM 753 C C . PHE A 1 92 ? -8.029 -1.363 -7.396 1.00 97.31 92 PHE A C 1
ATOM 755 O O . PHE A 1 92 ? -8.512 -2.487 -7.519 1.00 97.31 92 PHE A O 1
ATOM 762 N N . VAL A 1 93 ? -8.741 -0.257 -7.629 1.00 96.56 93 VAL A N 1
ATOM 763 C CA . VAL A 1 93 ? -10.142 -0.288 -8.080 1.00 96.56 93 VAL A CA 1
ATOM 764 C C . VAL A 1 93 ? -10.253 -0.901 -9.477 1.00 96.56 93 VAL A C 1
ATOM 766 O O . VAL A 1 93 ? -11.137 -1.717 -9.713 1.00 96.56 93 VAL A O 1
ATOM 769 N N . GLU A 1 94 ? -9.342 -0.557 -10.391 1.00 95.69 94 GLU A N 1
ATOM 770 C CA . GLU A 1 94 ? -9.304 -1.116 -11.748 1.00 95.69 94 GLU A CA 1
ATOM 771 C C . GLU A 1 94 ? -9.104 -2.639 -11.739 1.00 95.69 94 GLU A C 1
ATOM 773 O O . GLU A 1 94 ? -9.769 -3.351 -12.489 1.00 95.69 94 GLU A O 1
ATOM 778 N N . GLN A 1 95 ? -8.216 -3.150 -10.881 1.00 95.19 95 GLN A N 1
ATOM 779 C CA . GLN A 1 95 ? -7.883 -4.576 -10.840 1.00 95.19 95 GLN A CA 1
ATOM 780 C C . GLN A 1 95 ? -8.902 -5.425 -10.076 1.00 95.19 95 GLN A C 1
ATOM 782 O O . GLN A 1 95 ? -9.201 -6.538 -10.503 1.00 95.19 95 GLN A O 1
ATOM 787 N N . TYR A 1 96 ? -9.421 -4.927 -8.950 1.00 96.06 96 TYR A N 1
ATOM 788 C CA . TYR A 1 96 ? -10.229 -5.731 -8.023 1.00 96.06 96 TYR A CA 1
ATOM 789 C C . TYR A 1 96 ? -11.704 -5.310 -7.960 1.00 96.06 96 TYR A C 1
ATOM 791 O O . TYR A 1 96 ? -12.517 -6.025 -7.384 1.00 96.06 96 TYR A O 1
ATOM 799 N N . GLY A 1 97 ? -12.072 -4.178 -8.566 1.00 94.25 97 GLY A N 1
ATOM 800 C CA . GLY A 1 97 ? -13.431 -3.630 -8.537 1.00 94.25 97 GLY A CA 1
ATOM 801 C C . GLY A 1 97 ? -14.332 -4.035 -9.702 1.00 94.25 97 GLY A C 1
ATOM 802 O O . GLY A 1 97 ? -15.459 -3.553 -9.772 1.00 94.25 97 GLY A O 1
ATOM 803 N N . ILE A 1 98 ? -13.869 -4.898 -10.614 1.00 91.38 98 ILE A N 1
ATOM 804 C CA . ILE A 1 98 ? -14.589 -5.259 -11.853 1.00 91.38 98 ILE A CA 1
ATOM 805 C C . ILE A 1 98 ? -15.987 -5.829 -11.569 1.00 91.38 98 ILE A C 1
ATOM 807 O O . ILE A 1 98 ? -16.915 -5.563 -12.327 1.00 91.38 98 ILE A O 1
ATOM 811 N N . ASP A 1 99 ? -16.154 -6.560 -10.466 1.00 91.94 99 ASP A N 1
ATOM 812 C CA . ASP A 1 99 ? -17.422 -7.198 -10.090 1.00 91.94 99 ASP A CA 1
ATOM 813 C C . ASP A 1 99 ? -18.340 -6.303 -9.225 1.00 91.94 99 ASP A C 1
ATOM 815 O O . ASP A 1 99 ? -19.396 -6.752 -8.783 1.00 91.94 99 ASP A O 1
ATOM 819 N N . TYR A 1 100 ? -17.964 -5.040 -8.984 1.00 87.06 100 TYR A N 1
ATOM 820 C CA . TYR A 1 100 ? -18.630 -4.121 -8.044 1.00 87.06 100 TYR A CA 1
ATOM 821 C C . TYR A 1 100 ? -19.174 -2.838 -8.716 1.00 87.06 100 TYR A C 1
ATOM 823 O O . TYR A 1 100 ? -19.046 -1.745 -8.158 1.00 87.06 100 TYR A O 1
ATOM 831 N N . TRP A 1 101 ? -19.763 -2.963 -9.914 1.00 72.69 101 TRP A N 1
ATOM 832 C CA . TRP A 1 101 ? -20.338 -1.857 -10.704 1.00 72.69 101 TRP A CA 1
ATOM 833 C C . TRP A 1 101 ? -21.849 -1.655 -10.518 1.00 72.69 101 TRP A C 1
ATOM 835 O O . TRP A 1 101 ? -22.560 -2.629 -10.182 1.00 72.69 101 TRP A O 1
#

Sequence (101 aa):
MPEALKTRFFTKESIQKFADEICKEYTDFDDKKFLNLVYSENWEAKELKAKMFHVTICLHNTLPQDYLTALEILIKTAPQIKGFEAMVLPDFVEQYGIDYW

Mean predicted aligned error: 3.91 Å

Foldseek 3Di:
DQVVVLCVPPHPVLLLQLLVLLCVLPVQQPSVQLSCQLPPDCNVVDGPVRSLVSSLVSLCVRAPVPLVRSLVSLVSSLVVRDDPNSSSNVVNCVVPVPVPD

Radius of gyration: 13.1 Å; Cα contacts (8 Å, |Δi|>4): 78; chains: 1; bounding box: 36×23×33 Å

Secondary structure (DSSP, 8-state):
-THHHHTTSS-HHHHHHHHHHHHHH-TT--HHHHHHHHTSTTGGG--HHHHHHHHHHHHHTTS-SSHHHHHHHHHHHTTT--SGGGGHHHHHHHHH-TT--

Nearest PDB structures (foldseek):
  7by5-assembly1_A  TM=2.662E-01  e=7.954E+00  Clostridium tetani E88
  5bqm-assembly2_D  TM=2.958E-01  e=9.275E+00  Homo sapiens
  6g5f-assembly1_B  TM=2.315E-01  e=5.018E+00  Clostridium botulinum